Protein AF-A0A5K1D5R1-F1 (afdb_monomer_lite)

Structure (mmCIF, N/CA/C/O backbone):
data_AF-A0A5K1D5R1-F1
#
_entry.id   AF-A0A5K1D5R1-F1
#
loop_
_atom_site.group_PDB
_atom_site.id
_atom_site.type_symbol
_atom_site.label_atom_id
_atom_site.label_alt_id
_atom_site.label_comp_id
_atom_site.label_asym_id
_atom_site.label_entity_id
_atom_site.label_seq_id
_atom_site.pdbx_PDB_ins_code
_atom_site.Cartn_x
_atom_site.Cartn_y
_atom_site.Cartn_z
_atom_site.occupancy
_atom_site.B_iso_or_equiv
_atom_site.auth_seq_id
_atom_site.auth_comp_id
_atom_site.auth_asym_id
_atom_site.auth_atom_id
_atom_site.pdbx_PDB_model_num
ATOM 1 N N . ALA A 1 1 ? 2.599 -8.258 -8.990 1.00 88.06 1 ALA A N 1
ATOM 2 C CA . ALA A 1 1 ? 2.648 -7.489 -10.253 1.00 88.06 1 ALA A CA 1
ATOM 3 C C . ALA A 1 1 ? 4.069 -7.032 -10.585 1.00 88.06 1 ALA A C 1
ATOM 5 O O . ALA A 1 1 ? 4.631 -7.598 -11.508 1.00 88.06 1 ALA A O 1
ATOM 6 N N . ILE A 1 2 ? 4.684 -6.111 -9.822 1.00 96.06 2 ILE A N 1
ATOM 7 C CA . ILE A 1 2 ? 6.073 -5.655 -10.074 1.00 96.06 2 ILE A CA 1
ATOM 8 C C . ILE A 1 2 ? 7.053 -6.833 -10.156 1.00 96.06 2 ILE A C 1
ATOM 10 O O . ILE A 1 2 ? 7.747 -6.969 -11.153 1.00 96.06 2 ILE A O 1
ATOM 14 N N . GLN A 1 3 ? 7.032 -7.736 -9.167 1.00 96.56 3 GLN A N 1
ATOM 15 C CA . GLN A 1 3 ? 7.934 -8.895 -9.133 1.00 96.56 3 GLN A CA 1
ATOM 16 C C . GLN A 1 3 ? 7.834 -9.787 -10.382 1.00 96.56 3 GLN A C 1
ATOM 18 O O . GLN A 1 3 ? 8.848 -10.257 -10.883 1.00 96.56 3 GLN A O 1
ATOM 23 N N . CYS A 1 4 ? 6.625 -9.996 -10.912 1.00 96.69 4 CYS A N 1
ATOM 24 C CA . CYS A 1 4 ? 6.409 -10.816 -12.107 1.00 96.69 4 CYS A CA 1
ATOM 25 C C . CYS A 1 4 ? 6.959 -10.154 -13.380 1.00 96.69 4 CYS A C 1
ATOM 27 O O . CYS A 1 4 ? 7.297 -10.853 -14.326 1.00 96.69 4 CYS A O 1
ATOM 29 N N . LEU A 1 5 ? 7.049 -8.820 -13.406 1.00 96.06 5 LEU A N 1
ATOM 30 C CA . LEU A 1 5 ? 7.631 -8.056 -14.512 1.00 96.06 5 LEU A CA 1
ATOM 31 C C . LEU A 1 5 ? 9.148 -7.855 -14.356 1.00 96.06 5 LEU A C 1
ATOM 33 O O . LEU A 1 5 ? 9.784 -7.292 -15.247 1.00 96.06 5 LEU A O 1
ATOM 37 N N . GLY A 1 6 ? 9.7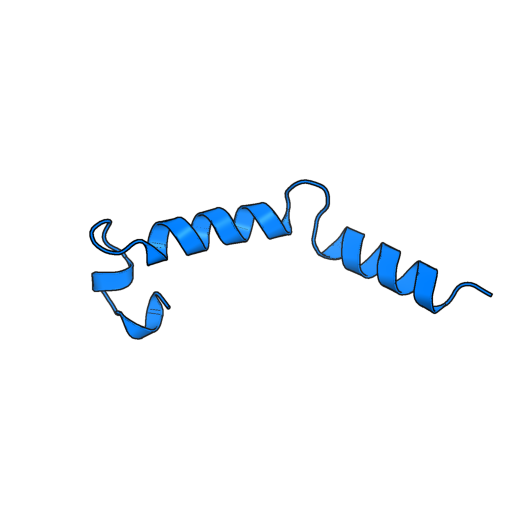39 -8.279 -13.233 1.00 95.88 6 GLY A N 1
ATOM 38 C CA . GLY A 1 6 ? 11.146 -8.036 -12.924 1.00 95.88 6 GLY A CA 1
ATOM 39 C C . GLY A 1 6 ? 11.504 -6.549 -13.029 1.00 95.88 6 GLY A C 1
ATOM 40 O O . GLY A 1 6 ? 10.760 -5.684 -12.562 1.00 95.88 6 GLY A O 1
ATOM 41 N N . GLY A 1 7 ? 12.627 -6.243 -13.686 1.00 95.44 7 GLY A N 1
ATOM 42 C CA . GLY A 1 7 ? 13.097 -4.866 -13.890 1.00 95.44 7 GLY A CA 1
ATOM 43 C C . GLY A 1 7 ? 12.095 -3.962 -14.618 1.00 95.44 7 GLY A C 1
ATOM 44 O O . GLY A 1 7 ? 11.974 -2.787 -14.276 1.00 95.44 7 GLY A O 1
ATOM 45 N N . ASN A 1 8 ? 11.289 -4.515 -15.532 1.00 95.88 8 ASN A N 1
ATOM 46 C CA . ASN A 1 8 ? 10.266 -3.747 -16.251 1.00 95.88 8 ASN A CA 1
ATOM 47 C C . ASN A 1 8 ? 9.168 -3.217 -15.316 1.00 95.88 8 ASN A C 1
ATOM 49 O O . ASN A 1 8 ? 8.546 -2.199 -15.599 1.00 95.88 8 ASN A O 1
ATOM 53 N N . GLY A 1 9 ? 8.953 -3.863 -14.165 1.00 96.12 9 GLY A N 1
ATOM 54 C CA . GLY A 1 9 ? 7.993 -3.401 -13.165 1.00 96.12 9 GLY A CA 1
ATOM 55 C C . GLY A 1 9 ? 8.422 -2.138 -12.404 1.00 96.12 9 GLY A C 1
ATOM 56 O O . GLY A 1 9 ? 7.575 -1.542 -11.731 1.00 96.12 9 G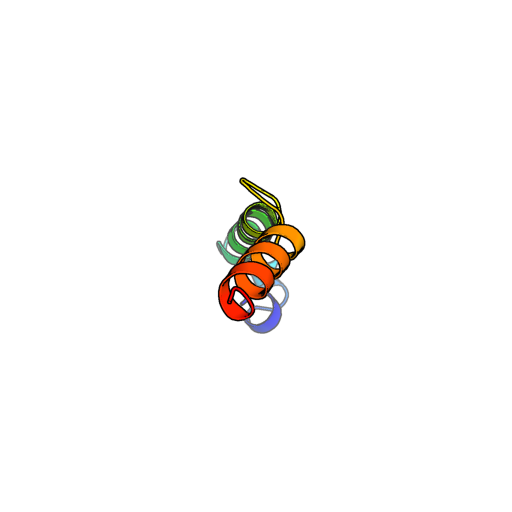LY A O 1
ATOM 57 N N . TYR A 1 10 ? 9.702 -1.749 -12.496 1.00 94.56 10 TYR A N 1
ATOM 58 C CA . TYR A 1 10 ? 10.297 -0.587 -11.819 1.00 94.56 10 TYR A CA 1
ATOM 59 C C . TYR A 1 10 ? 10.392 0.666 -12.702 1.00 94.56 10 TYR A C 1
ATOM 61 O O . TYR A 1 10 ? 10.576 1.761 -12.171 1.00 94.56 10 TYR A O 1
ATOM 69 N N . VAL A 1 11 ? 10.253 0.528 -14.024 1.00 95.62 11 VAL A N 1
ATOM 70 C CA . VAL A 1 11 ? 10.262 1.656 -14.968 1.00 95.62 11 VAL A CA 1
ATOM 71 C C . VAL A 1 11 ? 8.845 2.164 -15.238 1.00 95.62 11 VAL A C 1
ATOM 73 O O . VAL A 1 11 ? 7.860 1.459 -15.029 1.00 95.62 11 VAL A O 1
ATOM 76 N N . ASN A 1 12 ? 8.727 3.404 -15.715 1.00 95.00 12 ASN A N 1
ATOM 77 C CA . ASN A 1 12 ? 7.429 4.058 -15.923 1.00 95.00 12 ASN A CA 1
ATOM 78 C C . ASN A 1 12 ? 6.709 3.640 -17.221 1.00 95.00 12 ASN A C 1
ATOM 80 O O . ASN A 1 12 ? 5.640 4.172 -17.510 1.00 95.00 12 ASN A O 1
ATOM 84 N N . GLU A 1 13 ? 7.258 2.693 -17.987 1.00 96.31 13 GLU A N 1
ATOM 85 C CA . GLU A 1 13 ? 6.589 2.115 -19.163 1.00 96.31 13 GLU A CA 1
ATOM 86 C C . GLU A 1 13 ? 5.406 1.220 -18.773 1.00 96.31 13 GLU A C 1
ATOM 88 O O . GLU A 1 13 ? 4.419 1.135 -19.502 1.00 96.31 13 GLU A O 1
ATOM 93 N N . TYR A 1 14 ? 5.470 0.597 -17.591 1.00 95.69 14 TYR A N 1
ATOM 94 C CA . TYR A 1 14 ? 4.391 -0.220 -17.043 1.00 95.69 14 TYR A CA 1
ATOM 95 C C . TYR A 1 14 ? 3.769 0.467 -15.819 1.00 95.69 14 TYR A C 1
ATOM 97 O O . TYR A 1 14 ? 4.475 1.005 -14.963 1.00 95.69 14 TYR A O 1
ATOM 105 N N . PRO A 1 15 ? 2.434 0.417 -15.650 1.00 96.38 15 PRO A N 1
ATOM 106 C CA . PRO A 1 15 ? 1.760 1.143 -14.574 1.00 96.38 15 PRO A CA 1
ATOM 107 C C . PRO A 1 15 ? 1.999 0.538 -13.183 1.00 96.38 15 PRO A C 1
ATOM 109 O O . PRO A 1 15 ? 1.592 1.129 -12.184 1.00 96.38 15 PRO A O 1
ATOM 112 N N . THR A 1 16 ? 2.636 -0.631 -13.081 1.00 96.50 16 THR A N 1
ATOM 113 C CA . THR A 1 16 ? 2.751 -1.404 -11.837 1.00 96.50 16 THR A CA 1
ATOM 114 C C . THR A 1 16 ? 3.437 -0.648 -10.708 1.00 96.50 16 THR A C 1
ATOM 116 O O . THR A 1 16 ? 2.991 -0.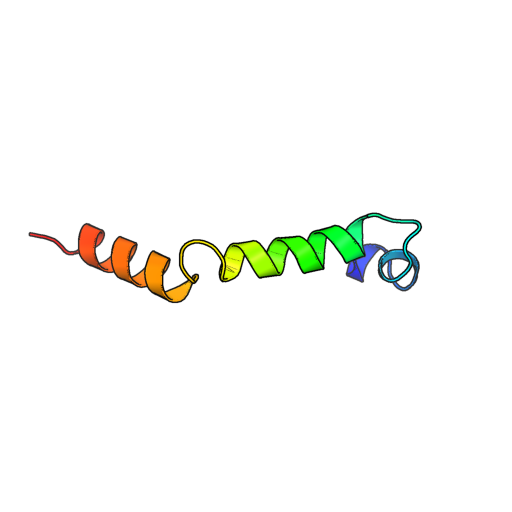747 -9.566 1.00 96.50 16 THR A O 1
ATOM 119 N N . GLY A 1 17 ? 4.473 0.138 -11.015 1.00 96.06 17 GLY A N 1
ATOM 120 C CA . GLY A 1 17 ? 5.153 0.973 -10.026 1.00 96.06 17 GLY A CA 1
ATOM 121 C C . GLY A 1 17 ? 4.237 2.052 -9.444 1.00 96.06 17 GLY A C 1
ATOM 122 O O . GLY A 1 17 ? 4.183 2.226 -8.228 1.00 96.06 17 GLY A O 1
ATOM 123 N N . ARG A 1 18 ? 3.477 2.747 -10.303 1.00 96.12 18 ARG A N 1
ATOM 124 C CA . ARG A 1 18 ? 2.486 3.753 -9.884 1.00 96.12 18 ARG A CA 1
ATOM 125 C C . ARG A 1 18 ? 1.396 3.115 -9.027 1.00 96.12 18 ARG A C 1
ATOM 127 O O . ARG A 1 18 ? 1.167 3.568 -7.914 1.00 96.12 18 ARG A O 1
ATOM 134 N N . LEU A 1 19 ? 0.808 2.019 -9.507 1.00 97.06 19 LEU A N 1
ATOM 135 C CA . LEU A 1 19 ? -0.274 1.324 -8.809 1.00 97.06 19 LEU A CA 1
ATOM 136 C C . LEU A 1 19 ? 0.138 0.842 -7.413 1.00 97.06 19 LEU A C 1
ATOM 138 O O . LEU A 1 19 ? -0.656 0.954 -6.487 1.00 97.06 19 LEU A O 1
ATOM 142 N N . LEU A 1 20 ? 1.368 0.343 -7.231 1.00 96.62 20 LEU A N 1
ATOM 143 C CA . LEU A 1 20 ? 1.846 -0.056 -5.903 1.00 96.62 20 LEU A CA 1
ATOM 144 C C . LEU A 1 20 ? 1.949 1.140 -4.942 1.00 96.62 20 LEU A C 1
ATOM 146 O O . LEU A 1 20 ? 1.586 1.022 -3.773 1.00 96.62 20 LEU A O 1
ATOM 150 N N . ARG A 1 21 ? 2.442 2.288 -5.420 1.00 95.12 21 ARG A N 1
ATOM 151 C CA . ARG A 1 21 ? 2.552 3.504 -4.600 1.00 95.12 21 ARG A CA 1
ATOM 152 C C . ARG A 1 21 ? 1.175 4.043 -4.217 1.00 95.12 21 ARG A C 1
ATOM 154 O O . ARG A 1 21 ? 0.954 4.343 -3.047 1.00 95.12 21 ARG A O 1
ATOM 161 N N . ASP A 1 22 ? 0.248 4.082 -5.170 1.00 97.00 22 ASP A N 1
ATOM 162 C CA . ASP A 1 22 ? -1.133 4.508 -4.930 1.00 97.00 22 ASP A CA 1
ATOM 163 C C . ASP A 1 22 ? -1.844 3.546 -3.962 1.00 97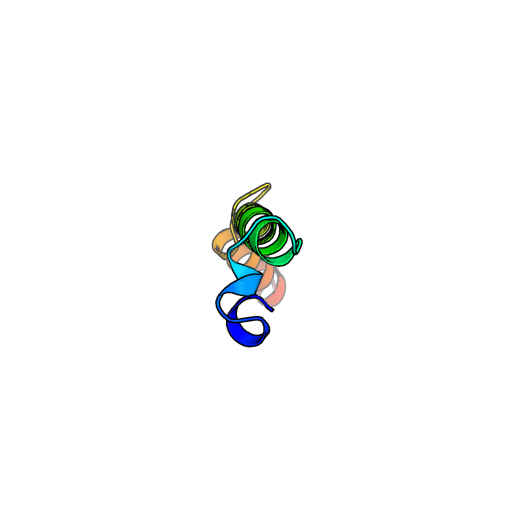.00 22 ASP A C 1
ATOM 165 O O . ASP A 1 22 ? -2.541 3.979 -3.046 1.00 97.00 22 ASP A O 1
ATOM 169 N N . ALA A 1 23 ? -1.603 2.234 -4.090 1.00 96.75 23 ALA A N 1
ATOM 170 C CA . ALA A 1 23 ? -2.145 1.226 -3.181 1.00 96.75 23 ALA A CA 1
ATOM 171 C C . ALA A 1 23 ? -1.734 1.467 -1.723 1.00 96.75 23 ALA A C 1
ATOM 173 O O . ALA A 1 23 ? -2.564 1.337 -0.822 1.00 96.75 23 ALA A O 1
ATOM 174 N N . LYS A 1 24 ? -0.484 1.885 -1.480 1.00 96.25 24 LYS A N 1
ATOM 175 C CA . LYS A 1 24 ? -0.022 2.188 -0.121 1.00 96.25 24 LYS A CA 1
ATOM 176 C C . LYS A 1 24 ? -0.790 3.353 0.502 1.00 96.25 24 LYS A C 1
ATOM 178 O O . LYS A 1 24 ? -1.051 3.333 1.704 1.00 96.25 24 LYS A O 1
ATOM 183 N N . LEU A 1 25 ? -1.190 4.342 -0.298 1.00 96.19 25 LEU A N 1
ATOM 184 C CA . LEU A 1 25 ? -2.007 5.448 0.190 1.00 96.19 25 LEU A CA 1
ATOM 185 C C . LEU A 1 25 ? -3.368 4.953 0.697 1.00 96.19 25 LEU A C 1
ATOM 187 O O . LEU A 1 25 ? -3.810 5.418 1.742 1.00 96.19 25 LEU A O 1
ATOM 191 N N . PHE A 1 26 ? -3.999 3.971 0.045 1.00 95.88 26 PHE A N 1
ATOM 192 C CA . PHE A 1 26 ? -5.273 3.398 0.511 1.00 95.88 26 PHE A CA 1
ATOM 193 C C . PHE A 1 26 ? -5.174 2.641 1.8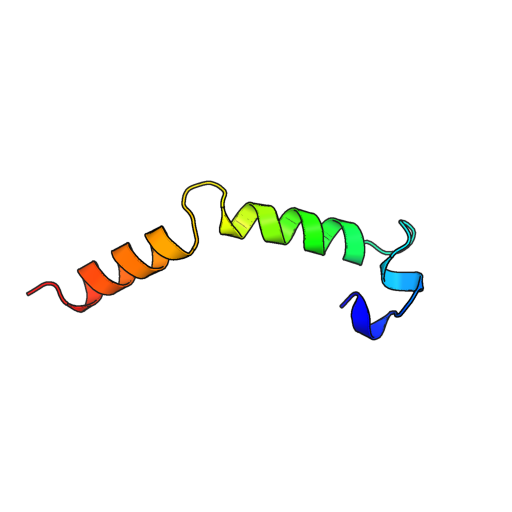40 1.00 95.88 26 PHE A C 1
ATOM 195 O O . PHE A 1 26 ? -6.195 2.416 2.490 1.00 95.88 26 PHE A O 1
ATOM 202 N N . GLU A 1 27 ? -3.980 2.241 2.277 1.00 97.00 27 GLU A N 1
ATOM 203 C CA . GLU A 1 27 ? -3.792 1.640 3.602 1.00 97.00 27 GLU A CA 1
ATOM 204 C C . GLU A 1 27 ? -3.796 2.671 4.737 1.00 97.00 27 GLU A C 1
ATOM 206 O O . GLU A 1 27 ? -3.977 2.277 5.888 1.00 97.00 27 GLU A O 1
ATOM 211 N N . ILE A 1 28 ? -3.579 3.955 4.430 1.00 97.44 28 ILE A N 1
ATOM 212 C CA . ILE A 1 28 ? -3.375 5.040 5.406 1.00 97.44 28 ILE A CA 1
ATOM 213 C C . ILE A 1 28 ? -4.486 6.095 5.299 1.00 97.44 28 ILE A C 1
ATOM 215 O O . ILE A 1 28 ? -5.014 6.562 6.310 1.00 97.44 28 ILE A O 1
ATOM 219 N N . GLY A 1 29 ? -4.834 6.479 4.072 1.00 96.31 29 GLY A N 1
ATOM 220 C CA . GLY A 1 29 ? -5.829 7.494 3.757 1.00 96.31 29 GLY A CA 1
ATOM 221 C C . GLY A 1 29 ? -7.221 7.113 4.250 1.00 96.31 29 GLY A C 1
ATOM 222 O O . GLY A 1 29 ? -7.597 5.944 4.237 1.00 96.31 29 GLY A O 1
ATOM 223 N N . ALA A 1 30 ? -7.976 8.121 4.695 1.00 94.88 30 ALA A N 1
ATOM 224 C CA . ALA A 1 30 ? -9.332 7.973 5.239 1.00 94.88 30 ALA A CA 1
ATOM 225 C C . ALA A 1 30 ? -9.468 6.944 6.388 1.00 94.88 30 ALA A C 1
ATOM 227 O O . ALA A 1 30 ? -10.566 6.471 6.671 1.00 94.88 30 ALA A O 1
ATOM 228 N N . GLY A 1 31 ? -8.366 6.619 7.070 1.00 96.19 31 GLY A N 1
ATOM 229 C CA . GLY A 1 31 ? -8.327 5.655 8.164 1.00 96.19 31 GLY A CA 1
ATOM 230 C C . GLY A 1 31 ? -7.358 4.515 7.873 1.00 96.19 31 GLY A C 1
ATOM 231 O O . GLY A 1 31 ? -7.503 3.767 6.896 1.00 96.19 31 GLY A O 1
ATOM 232 N N . THR A 1 32 ? -6.380 4.351 8.765 1.00 98.12 32 THR A N 1
ATOM 233 C CA . THR A 1 32 ? -5.368 3.312 8.596 1.00 98.12 32 THR A CA 1
ATOM 234 C C . THR A 1 32 ? -5.978 1.911 8.669 1.00 98.12 32 THR A C 1
ATOM 236 O O . THR A 1 32 ? -7.086 1.696 9.178 1.00 98.12 32 THR A O 1
ATOM 239 N N . SER A 1 33 ? -5.242 0.924 8.167 1.00 97.56 33 SER A N 1
ATOM 240 C CA . SER A 1 33 ? -5.650 -0.483 8.217 1.00 97.56 33 SER A CA 1
ATOM 241 C C . SER A 1 33 ? -5.853 -0.992 9.653 1.00 97.56 33 SER A C 1
ATOM 243 O O . SER A 1 33 ? -6.676 -1.874 9.890 1.00 97.56 33 SER A O 1
ATOM 245 N N . GLU A 1 34 ? -5.142 -0.441 10.638 1.00 98.19 34 GLU A N 1
ATOM 246 C CA . GLU A 1 34 ? -5.335 -0.718 12.068 1.00 98.19 34 GLU A CA 1
ATOM 247 C C . GLU A 1 34 ? -6.699 -0.220 12.551 1.00 98.19 34 GLU A C 1
ATOM 249 O O . GLU A 1 34 ? -7.425 -0.973 13.197 1.00 98.19 34 GLU A O 1
ATOM 254 N N . ILE A 1 35 ? -7.075 1.017 12.205 1.00 97.94 35 ILE A N 1
ATOM 255 C CA . ILE A 1 35 ? -8.359 1.608 12.607 1.00 97.94 35 ILE A CA 1
ATOM 256 C C . ILE A 1 35 ? -9.525 0.817 12.020 1.00 97.94 35 ILE A C 1
ATOM 258 O O . ILE A 1 35 ? -10.464 0.486 12.740 1.00 97.94 35 ILE A O 1
ATOM 262 N N . ARG A 1 36 ? -9.449 0.434 10.741 1.00 97.19 36 ARG A N 1
ATOM 263 C CA . ARG A 1 36 ? -10.478 -0.418 10.127 1.00 97.19 36 ARG A CA 1
ATOM 264 C C . ARG A 1 36 ? -10.602 -1.767 10.829 1.00 97.19 36 ARG A C 1
ATOM 266 O O . ARG A 1 36 ? -11.715 -2.165 11.157 1.00 97.19 36 ARG A O 1
ATOM 273 N N . ARG A 1 37 ? -9.483 -2.441 11.122 1.00 97.31 37 ARG A N 1
ATOM 274 C CA . ARG A 1 37 ? -9.491 -3.705 11.881 1.00 97.31 37 ARG A CA 1
ATOM 275 C C . ARG A 1 37 ? -10.077 -3.532 13.283 1.00 97.31 37 ARG A C 1
ATOM 277 O O . ARG A 1 37 ? -10.847 -4.383 13.713 1.00 97.31 37 ARG A O 1
ATOM 284 N N . MET A 1 38 ? -9.763 -2.432 13.969 1.00 97.62 38 MET A N 1
ATOM 285 C CA . MET A 1 38 ? -10.324 -2.115 15.285 1.00 97.62 38 MET A CA 1
ATOM 286 C C . MET A 1 38 ? -11.842 -1.919 15.222 1.00 97.62 38 MET A C 1
ATOM 288 O O . MET A 1 38 ? -12.550 -2.484 16.048 1.00 97.62 38 MET A O 1
ATOM 292 N N . ILE A 1 39 ? -12.342 -1.134 14.261 1.00 96.94 39 ILE A N 1
ATOM 293 C CA . ILE A 1 39 ? -13.782 -0.885 14.095 1.00 96.94 39 ILE A CA 1
ATOM 294 C C . ILE A 1 39 ? -14.506 -2.192 13.771 1.00 96.94 39 ILE A C 1
ATOM 296 O O . ILE A 1 39 ? -15.477 -2.518 14.443 1.00 96.94 39 ILE A O 1
ATOM 300 N N . ILE A 1 40 ? -13.997 -2.973 12.812 1.00 96.69 40 ILE A N 1
ATOM 301 C CA . ILE A 1 40 ? -14.563 -4.285 12.470 1.00 96.69 40 ILE A CA 1
ATOM 302 C C . ILE A 1 40 ? -14.592 -5.189 13.707 1.00 96.69 40 ILE A C 1
ATOM 304 O O . ILE A 1 40 ? -15.630 -5.759 14.012 1.00 96.69 40 ILE A O 1
ATOM 308 N N . GLY A 1 41 ? -13.491 -5.279 14.460 1.00 97.56 41 GLY A N 1
ATOM 309 C CA . GLY A 1 41 ? -13.443 -6.065 15.693 1.00 97.56 41 GLY A CA 1
ATOM 310 C C . GLY A 1 41 ? -14.471 -5.606 16.730 1.00 97.56 41 GLY A C 1
ATOM 311 O O . GLY A 1 41 ? -15.174 -6.431 17.297 1.00 97.56 41 GLY A O 1
ATOM 312 N N . ARG A 1 42 ? -14.611 -4.294 16.946 1.00 96.75 42 ARG A N 1
ATOM 313 C CA . ARG A 1 42 ? -15.609 -3.739 17.874 1.00 96.75 42 ARG A CA 1
ATOM 314 C C . ARG A 1 42 ? -17.039 -4.077 17.471 1.00 96.75 42 ARG A C 1
ATOM 316 O O . ARG A 1 42 ? -17.821 -4.430 18.340 1.00 96.75 42 ARG A O 1
ATOM 323 N N . GLU A 1 43 ? -17.374 -3.967 16.188 1.00 96.50 43 GLU A N 1
ATOM 324 C CA . GLU A 1 43 ? -18.724 -4.285 15.708 1.00 96.50 43 GLU A CA 1
ATOM 325 C C . GLU A 1 43 ? -19.004 -5.795 15.707 1.00 96.50 43 GLU A C 1
ATOM 327 O O . GLU A 1 43 ? -20.144 -6.196 15.901 1.00 96.50 43 GLU A O 1
ATOM 332 N N . LEU A 1 44 ? -17.980 -6.643 15.553 1.00 96.75 44 LEU A N 1
ATOM 333 C CA . LEU A 1 44 ? -18.134 -8.101 15.641 1.00 96.75 44 LEU A CA 1
ATOM 334 C C . LEU A 1 44 ? -18.417 -8.604 17.067 1.00 96.75 44 LEU A C 1
ATOM 336 O O . LEU A 1 44 ? -19.084 -9.622 17.213 1.00 96.75 44 LEU A O 1
ATOM 340 N N . PHE A 1 45 ? -17.904 -7.926 18.100 1.00 94.69 45 PHE A N 1
ATOM 341 C CA . PHE A 1 45 ? -18.042 -8.323 19.514 1.00 94.69 45 PHE A CA 1
ATOM 342 C C . PHE A 1 45 ? -18.981 -7.411 20.315 1.00 94.69 45 PHE A C 1
ATOM 344 O O . PHE A 1 45 ? -18.911 -7.365 21.543 1.00 94.69 45 PHE A O 1
ATOM 351 N N . LYS A 1 46 ? -19.824 -6.643 19.625 1.00 87.62 46 LYS A N 1
ATOM 352 C CA . LYS A 1 46 ? -20.836 -5.791 20.244 1.00 87.62 46 LYS A CA 1
ATOM 35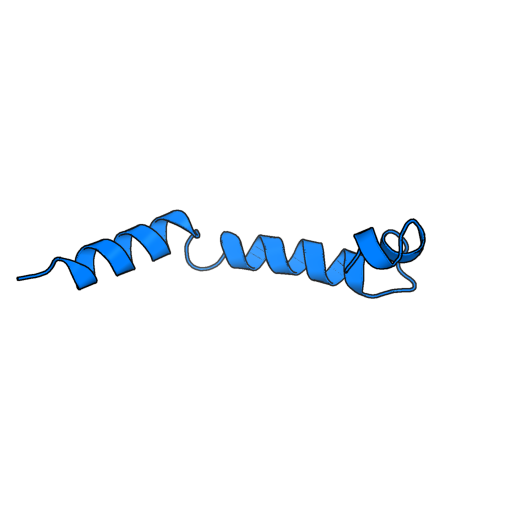3 C C . LYS A 1 46 ? -22.053 -6.653 20.589 1.00 87.62 46 LYS A C 1
ATOM 355 O O . LYS A 1 46 ? -22.769 -7.080 19.685 1.00 87.62 46 LYS A O 1
ATOM 360 N N . GLU A 1 47 ? -22.246 -6.914 21.877 1.00 59.69 47 GLU A N 1
ATOM 361 C CA . GLU A 1 47 ? -23.531 -7.346 22.449 1.00 59.69 47 GLU A CA 1
ATOM 362 C C . GLU A 1 47 ? -24.382 -6.128 22.825 1.00 59.69 47 GLU A C 1
ATOM 364 O O . GLU A 1 47 ? -23.809 -5.144 23.356 1.00 59.69 47 GLU A O 1
#

Sequence (47 aa):
AIQCLGGNGYVNEYPTGRLLRDAKLFEIGAGTSEIRRMIIGRELFKE

Organism: NCBI:txid210225

pLDDT: mean 95.29, std 5.59, range [59.69, 98.19]

Foldseek 3Di:
DLVVVDPVCVDPVDCNNVVVVVVVCVCPPPHHVVRVVVVVVCVVPPD

Secondary structure (DSSP, 8-state):
-HHHHGGGGGSTTSTHHHHHHHHHHHTTTTS-HHHHHHHHHHHHT--

InterPro domains:
  IPR006089 Acyl-CoA dehydrogenase, conserved site [PS00073] (3-22)
  IPR009075 Acyl-CoA dehydrogenase/oxidase, C-terminal [PF00441] (1-44)
  IPR036250 Acyl-CoA dehydrogenase-like, C-terminal [SSF47203] (1-46)

Radius of gyration: 16.33 Å; chains: 1; bounding box: 37×19×42 Å